Protein AF-A0A914ZRV1-F1 (afdb_monomer_lite)

Structure (mmCIF, N/CA/C/O backbone):
data_AF-A0A914ZRV1-F1
#
_entry.id   AF-A0A914ZRV1-F1
#
loop_
_atom_site.group_PDB
_atom_site.id
_atom_site.type_symbol
_atom_site.label_atom_id
_atom_site.label_alt_id
_atom_site.label_comp_id
_atom_site.label_asym_id
_atom_site.label_entity_id
_atom_site.label_seq_id
_atom_site.pdbx_PDB_ins_code
_atom_site.Cartn_x
_atom_site.Cartn_y
_atom_site.Cartn_z
_atom_site.occupancy
_atom_site.B_iso_or_equiv
_atom_site.auth_seq_id
_atom_site.auth_comp_id
_atom_site.auth_asym_id
_atom_site.auth_atom_id
_atom_site.pdbx_PDB_model_num
ATOM 1 N N . MET A 1 1 ? -55.265 -19.223 47.465 1.00 67.25 1 MET A N 1
ATOM 2 C CA . MET A 1 1 ? -55.105 -17.826 47.933 1.00 67.25 1 MET A CA 1
ATOM 3 C C . MET A 1 1 ? -53.776 -17.621 48.665 1.00 67.25 1 MET A C 1
ATOM 5 O O . MET A 1 1 ? -52.897 -17.019 48.072 1.00 67.25 1 MET A O 1
ATOM 9 N N . LEU A 1 2 ? -53.560 -18.184 49.864 1.00 82.62 2 LEU A N 1
ATOM 10 C CA . LEU A 1 2 ? -52.322 -17.996 50.658 1.00 82.62 2 LEU A CA 1
ATOM 11 C C . LEU A 1 2 ? -51.016 -18.402 49.947 1.00 82.62 2 LEU A C 1
ATOM 13 O O . LEU A 1 2 ? -50.045 -17.656 49.982 1.00 82.62 2 LEU A O 1
ATOM 17 N N . ILE A 1 3 ? -51.008 -19.538 49.245 1.00 87.00 3 ILE A N 1
ATOM 18 C CA . ILE A 1 3 ? -49.834 -20.016 48.486 1.00 87.00 3 ILE A CA 1
ATOM 19 C C . ILE A 1 3 ? -49.451 -19.032 47.369 1.00 87.00 3 ILE A C 1
ATOM 21 O O . ILE A 1 3 ? -48.278 -18.761 47.140 1.00 87.00 3 ILE A O 1
ATOM 25 N N . LEU A 1 4 ? -50.452 -18.454 46.705 1.00 86.69 4 LEU A N 1
ATOM 26 C CA . LEU A 1 4 ? -50.267 -17.503 45.609 1.00 86.69 4 LEU A CA 1
ATOM 27 C C . LEU A 1 4 ? -49.680 -16.178 46.118 1.00 86.69 4 LEU A C 1
ATOM 29 O O . LEU A 1 4 ? -48.787 -15.613 45.495 1.00 86.69 4 LEU A O 1
ATOM 33 N N . VAL A 1 5 ? -50.126 -15.734 47.296 1.00 91.06 5 VAL A N 1
ATOM 34 C CA . VAL A 1 5 ? -49.577 -14.558 47.987 1.00 91.06 5 VAL A CA 1
ATOM 35 C C . VAL A 1 5 ? -48.135 -14.808 48.444 1.00 91.06 5 VAL A C 1
ATOM 37 O O . VAL A 1 5 ? -47.277 -13.955 48.238 1.00 91.06 5 VAL A O 1
ATOM 40 N N . ALA A 1 6 ? -47.833 -15.988 48.993 1.00 92.31 6 ALA A N 1
ATOM 41 C CA . ALA A 1 6 ? -46.475 -16.349 49.402 1.00 92.31 6 ALA A CA 1
ATOM 42 C C . ALA A 1 6 ? -45.496 -16.392 48.213 1.00 92.31 6 ALA A C 1
ATOM 44 O O . ALA A 1 6 ? -44.383 -15.877 48.317 1.00 92.31 6 ALA A O 1
ATOM 45 N N . LEU A 1 7 ? -45.921 -16.934 47.066 1.00 93.19 7 LEU A N 1
ATOM 46 C CA . LEU A 1 7 ? -45.122 -16.948 45.835 1.00 93.19 7 LEU A CA 1
ATOM 47 C C . LEU A 1 7 ? -44.858 -15.535 45.295 1.00 93.19 7 LEU A C 1
ATOM 49 O O . LEU A 1 7 ? -43.738 -15.248 44.874 1.00 93.19 7 LEU A O 1
ATOM 53 N N . LEU A 1 8 ? -45.852 -14.641 45.349 1.00 93.44 8 LEU A N 1
ATOM 54 C CA . LEU A 1 8 ? -45.690 -13.235 44.960 1.00 93.44 8 LEU A CA 1
ATOM 55 C C . LEU A 1 8 ? -44.680 -12.509 45.857 1.00 93.44 8 LEU A C 1
ATOM 57 O O . LEU A 1 8 ? -43.775 -11.848 45.350 1.00 93.44 8 LEU A O 1
ATOM 61 N N . ILE A 1 9 ? -44.788 -12.673 47.180 1.00 93.75 9 ILE A N 1
ATOM 62 C CA . ILE A 1 9 ? -43.843 -12.082 48.141 1.00 93.75 9 ILE A CA 1
ATOM 63 C C . ILE A 1 9 ? -42.428 -12.623 47.902 1.00 93.75 9 ILE A C 1
ATOM 65 O O . ILE A 1 9 ? -41.471 -11.851 47.857 1.00 93.75 9 ILE A O 1
ATOM 69 N N . TYR A 1 10 ? -42.290 -13.933 47.684 1.00 94.12 10 TYR A N 1
ATOM 70 C CA . TYR A 1 10 ? -41.002 -14.561 47.400 1.00 94.12 10 TYR A CA 1
ATOM 71 C C . TYR A 1 10 ? -40.355 -14.007 46.121 1.00 94.12 10 TYR A C 1
ATOM 73 O O . TYR A 1 10 ? -39.170 -13.672 46.130 1.00 94.12 10 TYR A O 1
ATOM 81 N N . PHE A 1 11 ? -41.134 -13.817 45.049 1.00 93.94 11 PHE A N 1
ATOM 82 C CA . PHE A 1 11 ? -40.661 -13.193 43.809 1.00 93.94 11 PHE A CA 1
ATOM 83 C C . PHE A 1 11 ? -40.180 -11.751 44.016 1.00 93.94 11 PHE A C 1
ATOM 85 O O . PHE A 1 11 ? -39.135 -11.368 43.483 1.00 93.94 11 PHE A O 1
ATOM 92 N N . ILE A 1 12 ? -40.905 -10.953 44.806 1.00 92.75 12 ILE A N 1
ATOM 93 C CA . ILE A 1 12 ? -40.521 -9.570 45.125 1.00 92.75 12 ILE A CA 1
ATOM 94 C C . ILE A 1 12 ? -39.187 -9.553 45.882 1.00 92.75 12 ILE A C 1
ATOM 96 O O . ILE A 1 12 ? -38.262 -8.843 45.482 1.00 92.75 12 ILE A O 1
ATOM 100 N N . VAL A 1 13 ? -39.049 -10.378 46.924 1.00 93.56 13 VAL A N 1
ATOM 101 C CA . VAL A 1 13 ? -37.817 -10.470 47.725 1.00 93.56 13 VAL A CA 1
ATOM 102 C C . VAL A 1 13 ? -36.632 -10.927 46.871 1.00 93.56 13 VAL A C 1
ATOM 104 O O . VAL A 1 13 ? -35.561 -10.322 46.937 1.00 93.56 13 VAL A O 1
ATOM 107 N N . LEU A 1 14 ? -36.823 -11.941 46.022 1.00 91.06 14 LEU A N 1
ATOM 108 C CA . LEU A 1 14 ? -35.810 -12.396 45.065 1.00 91.06 14 LEU A CA 1
ATOM 109 C C . LEU A 1 14 ? -35.368 -11.280 44.120 1.00 91.06 14 LEU A C 1
ATOM 111 O O . LEU A 1 14 ? -34.176 -11.133 43.857 1.00 91.06 14 LEU A O 1
ATOM 115 N N . THR A 1 15 ? -36.310 -10.478 43.626 1.00 87.06 15 THR A N 1
ATOM 116 C CA . THR A 1 15 ? -36.017 -9.367 42.711 1.00 87.06 15 THR A CA 1
ATOM 117 C C . THR A 1 15 ? -35.191 -8.281 43.401 1.00 87.06 15 THR A C 1
ATOM 119 O O . THR A 1 15 ? -34.213 -7.802 42.828 1.00 87.06 15 THR A O 1
ATOM 122 N N . ILE A 1 16 ? -35.522 -7.938 44.650 1.00 86.00 16 ILE A N 1
ATOM 123 C CA . ILE A 1 16 ? -34.762 -6.972 45.457 1.00 86.00 16 ILE A CA 1
ATOM 124 C C . ILE A 1 16 ? -33.350 -7.496 45.726 1.00 86.00 16 ILE A C 1
ATOM 126 O O . ILE A 1 16 ? -32.378 -6.809 45.421 1.00 86.00 16 ILE A O 1
ATOM 130 N N . LYS A 1 17 ? -33.217 -8.734 46.218 1.00 86.19 17 LYS A N 1
ATOM 131 C CA . LYS A 1 17 ? -31.911 -9.337 46.531 1.00 86.19 17 LYS A CA 1
ATOM 132 C C . LYS A 1 17 ? -31.027 -9.485 45.297 1.00 86.19 17 LYS A C 1
ATOM 134 O O . LYS A 1 17 ? -29.828 -9.225 45.361 1.00 86.19 17 LYS A O 1
ATOM 139 N N . LYS A 1 18 ? -31.621 -9.838 44.155 1.00 81.69 18 LYS A N 1
ATOM 140 C CA . LYS A 1 18 ? -30.943 -9.843 42.857 1.00 81.69 18 LYS A CA 1
ATOM 141 C C . LYS A 1 18 ? -30.445 -8.445 42.487 1.00 81.69 18 LYS A C 1
ATOM 143 O O . LYS A 1 18 ? -29.300 -8.315 42.067 1.00 81.69 18 LYS A O 1
ATOM 148 N N . ASN A 1 19 ? -31.273 -7.414 42.633 1.00 72.12 19 ASN A N 1
ATOM 149 C CA . ASN A 1 19 ? -30.887 -6.041 42.307 1.00 72.12 19 ASN A CA 1
ATOM 150 C C . ASN A 1 19 ? -29.812 -5.492 43.254 1.00 72.12 19 ASN A C 1
ATOM 152 O O . ASN A 1 19 ? -28.922 -4.795 42.784 1.00 72.12 19 ASN A O 1
ATOM 156 N N . GLU A 1 20 ? -29.835 -5.843 44.542 1.00 75.12 20 GLU A N 1
ATOM 157 C CA . GLU A 1 20 ? -28.763 -5.518 45.496 1.00 75.12 20 GLU A CA 1
ATOM 158 C C . GLU A 1 20 ? -27.441 -6.190 45.099 1.00 75.12 20 GLU A C 1
ATOM 160 O O . GLU A 1 20 ? -26.414 -5.523 44.982 1.00 75.12 20 GLU A O 1
ATOM 165 N N . ALA A 1 21 ? -27.466 -7.496 44.814 1.00 71.25 21 ALA A N 1
ATOM 166 C CA . ALA A 1 21 ? -26.273 -8.241 44.419 1.00 71.25 21 ALA A CA 1
ATOM 167 C C . ALA A 1 21 ? -25.699 -7.744 43.080 1.00 71.25 21 ALA A C 1
ATOM 169 O O . ALA A 1 21 ? -24.493 -7.536 42.955 1.00 71.25 21 ALA A O 1
ATOM 170 N N . ILE A 1 22 ? -26.552 -7.476 42.087 1.00 67.44 22 ILE A N 1
ATOM 171 C CA . ILE A 1 22 ? -26.131 -6.912 40.796 1.00 67.44 22 ILE A CA 1
ATOM 172 C C . ILE A 1 22 ? -25.678 -5.452 40.947 1.00 67.44 22 ILE A C 1
ATOM 174 O O . ILE A 1 22 ? -24.728 -5.045 40.283 1.00 67.44 22 ILE A O 1
ATOM 178 N N . GLY A 1 23 ? -26.332 -4.674 41.811 1.00 63.47 23 GLY A N 1
ATOM 179 C CA . GLY A 1 23 ? -26.002 -3.277 42.094 1.00 63.47 23 GLY A CA 1
ATOM 180 C C . GLY A 1 23 ? -24.688 -3.101 42.855 1.00 63.47 23 GLY A C 1
ATOM 181 O O . GLY A 1 23 ? -24.014 -2.095 42.659 1.00 63.47 23 GLY A O 1
ATOM 182 N N . SER A 1 24 ? -24.290 -4.090 43.664 1.00 65.31 24 SER A N 1
ATOM 183 C CA . SER A 1 24 ? -22.990 -4.107 44.352 1.00 65.31 24 SER A CA 1
ATOM 184 C C . SER A 1 24 ? -21.804 -4.436 43.440 1.00 65.31 24 SER A C 1
ATOM 186 O O . SER A 1 24 ? -20.662 -4.124 43.774 1.00 65.31 24 SER A O 1
ATOM 188 N N . ALA A 1 25 ? -22.054 -5.058 42.284 1.00 72.62 25 ALA A N 1
ATOM 189 C CA . ALA A 1 25 ? -21.009 -5.413 41.336 1.00 72.62 25 ALA A CA 1
ATOM 190 C C . ALA A 1 25 ? -20.655 -4.199 40.467 1.00 72.62 25 ALA A C 1
ATOM 192 O O . ALA A 1 25 ? -21.253 -3.966 39.412 1.00 72.62 25 ALA A O 1
ATOM 193 N N . GLU A 1 26 ? -19.666 -3.428 40.914 1.00 83.75 26 GLU A N 1
ATOM 194 C CA . GLU A 1 26 ? -19.114 -2.323 40.136 1.00 83.75 26 GLU A CA 1
ATOM 195 C C . GLU A 1 26 ? -18.388 -2.846 38.895 1.00 83.75 26 GLU A C 1
ATOM 197 O O . GLU A 1 26 ? -17.525 -3.722 38.975 1.00 83.75 26 GLU A O 1
ATOM 202 N N . ASN A 1 27 ? -18.696 -2.277 37.732 1.00 88.75 27 ASN A N 1
ATOM 203 C CA . ASN A 1 27 ? -17.958 -2.560 36.507 1.00 88.75 27 ASN A CA 1
ATOM 204 C C . ASN A 1 27 ? -17.742 -1.276 35.703 1.00 88.75 27 ASN A C 1
ATOM 206 O O . ASN A 1 27 ? -18.621 -0.409 35.675 1.00 88.75 27 ASN A O 1
ATOM 210 N N . PRO A 1 28 ? -16.595 -1.154 35.019 1.00 93.88 28 PRO A N 1
ATOM 211 C CA . PRO A 1 28 ? -16.352 -0.040 34.120 1.00 93.88 28 PRO A CA 1
ATOM 212 C C . PRO A 1 28 ? -17.208 -0.145 32.852 1.00 93.88 28 PRO A C 1
ATOM 214 O O . PRO A 1 28 ? -17.829 -1.175 32.574 1.00 93.88 28 PRO A O 1
ATOM 217 N N . CYS A 1 29 ? -17.192 0.926 32.057 1.00 94.62 29 CYS A N 1
ATOM 218 C CA . CYS A 1 29 ? -17.618 0.867 30.664 1.00 94.62 29 CYS A CA 1
ATOM 219 C C . CYS A 1 29 ? -16.698 -0.091 29.893 1.00 94.62 29 CYS A C 1
ATOM 221 O O . CYS A 1 29 ? -15.487 0.132 29.839 1.00 94.62 29 CYS A O 1
ATOM 223 N N . ILE A 1 30 ? -17.263 -1.141 29.299 1.00 95.50 30 ILE A N 1
ATOM 224 C CA . ILE A 1 30 ? -16.518 -2.144 28.527 1.00 95.50 30 ILE A CA 1
ATOM 225 C C . ILE A 1 30 ? -17.086 -2.172 27.113 1.00 95.50 30 ILE A C 1
ATOM 227 O O . ILE A 1 30 ? -18.298 -2.131 26.920 1.00 95.50 30 ILE A O 1
ATOM 231 N N . PHE A 1 31 ? -16.212 -2.236 26.117 1.00 96.50 31 PHE A N 1
ATOM 232 C CA . PHE A 1 31 ? -16.587 -2.362 24.715 1.00 96.50 31 PHE A CA 1
ATOM 233 C C . PHE A 1 31 ? -15.461 -3.041 23.943 1.00 96.50 31 PHE A C 1
ATOM 235 O O . PHE A 1 31 ? -14.325 -3.138 24.413 1.00 96.50 31 PHE A O 1
ATOM 242 N N . ARG A 1 32 ? -15.776 -3.514 22.740 1.00 97.31 32 ARG A N 1
ATOM 243 C CA . ARG A 1 32 ? -14.803 -4.089 21.814 1.00 97.31 32 ARG A CA 1
ATOM 244 C C . ARG A 1 32 ? -14.953 -3.445 20.447 1.00 97.31 32 ARG A C 1
ATOM 246 O O . ARG A 1 32 ? -16.061 -3.125 20.017 1.00 97.31 32 ARG A O 1
ATOM 253 N N . TYR A 1 33 ? -13.837 -3.301 19.748 1.00 97.94 33 TYR A N 1
ATOM 254 C CA . TYR A 1 33 ? -13.873 -3.031 18.319 1.00 97.94 33 TYR A CA 1
ATOM 255 C C . TYR A 1 33 ? -14.225 -4.296 17.545 1.00 97.94 33 TYR A C 1
ATOM 257 O O . TYR A 1 33 ? -13.933 -5.414 17.980 1.00 97.94 33 TYR A O 1
ATOM 265 N N . GLY A 1 34 ? -14.868 -4.095 16.401 1.00 96.88 34 GLY A N 1
ATOM 266 C CA . GLY A 1 34 ? -15.105 -5.142 15.426 1.00 96.88 34 GLY A CA 1
ATOM 267 C C . GLY A 1 34 ? -13.842 -5.483 14.649 1.00 96.88 34 GLY A C 1
ATOM 268 O O . GLY A 1 34 ? -12.741 -5.006 14.942 1.00 96.88 34 GLY A O 1
ATOM 269 N N . ASN A 1 35 ? -14.031 -6.304 13.624 1.00 97.50 35 ASN A N 1
ATOM 270 C CA . ASN A 1 35 ? -12.976 -6.590 12.665 1.00 97.50 35 ASN A CA 1
ATOM 271 C C . ASN A 1 35 ? -12.608 -5.322 11.886 1.00 97.50 35 ASN A C 1
ATOM 273 O O . ASN A 1 35 ? -13.416 -4.399 11.743 1.00 97.50 35 ASN A O 1
ATOM 277 N N . TRP A 1 36 ? -11.378 -5.293 11.381 1.00 97.69 36 TRP A N 1
ATOM 278 C CA . TRP A 1 36 ? -10.975 -4.304 10.392 1.00 97.69 36 TRP A CA 1
ATOM 279 C C . TRP A 1 36 ? -11.832 -4.449 9.135 1.00 97.69 36 TRP A C 1
ATOM 281 O O . TRP A 1 36 ? -12.073 -5.562 8.668 1.00 97.69 36 TRP A O 1
ATOM 291 N N . GLY A 1 37 ? -12.319 -3.321 8.629 1.00 96.88 37 GLY A N 1
ATOM 292 C CA . GLY A 1 37 ? -12.967 -3.232 7.331 1.00 96.88 37 GLY A CA 1
ATOM 293 C C . GLY A 1 37 ? -11.957 -3.306 6.191 1.00 96.88 37 GLY A C 1
ATOM 294 O O . GLY A 1 37 ? -10.754 -3.470 6.401 1.00 96.88 37 GLY A O 1
ATOM 295 N N . GLU A 1 38 ? -12.462 -3.156 4.973 1.00 96.81 38 GLU A N 1
ATOM 296 C CA . GLU A 1 38 ? -11.622 -3.167 3.782 1.00 96.81 38 GLU A CA 1
ATOM 297 C C . GLU A 1 38 ? -10.625 -2.005 3.778 1.00 96.81 38 GLU A C 1
ATOM 299 O O . GLU A 1 38 ? -10.877 -0.912 4.298 1.00 96.81 38 GLU A O 1
ATOM 304 N N . CYS A 1 39 ? -9.465 -2.266 3.183 1.00 96.88 39 CYS A N 1
ATOM 305 C CA . CYS A 1 39 ? -8.451 -1.250 2.981 1.00 96.88 39 CYS A CA 1
ATOM 306 C C . CYS A 1 39 ? -8.916 -0.256 1.910 1.00 96.88 39 CYS A C 1
ATOM 308 O O . CYS A 1 39 ? -9.415 -0.663 0.864 1.00 96.88 39 CYS A O 1
ATOM 310 N N . SER A 1 40 ? -8.694 1.042 2.125 1.00 95.06 40 SER A N 1
ATOM 311 C CA . SER A 1 40 ? -9.104 2.101 1.189 1.00 95.06 40 SER A CA 1
ATOM 312 C C . SER A 1 40 ? -8.398 2.052 -0.172 1.00 95.06 40 SER A C 1
ATOM 314 O O . SER A 1 40 ? -8.736 2.817 -1.073 1.00 95.06 40 SER A O 1
ATOM 316 N N . GLY A 1 41 ? -7.385 1.201 -0.323 1.00 93.06 41 GLY A N 1
ATOM 317 C CA . GLY A 1 41 ? -6.631 1.022 -1.553 1.00 93.06 41 GLY A CA 1
ATOM 318 C C . GLY A 1 41 ? -5.893 -0.309 -1.563 1.00 93.06 41 GLY A C 1
ATOM 319 O O . GLY A 1 41 ? -5.502 -0.831 -0.521 1.00 93.06 41 GLY A O 1
ATOM 320 N N . ALA A 1 42 ? -5.680 -0.863 -2.753 1.00 92.81 42 ALA A N 1
ATOM 321 C CA . ALA A 1 42 ? -4.945 -2.116 -2.917 1.00 92.81 42 ALA A CA 1
ATOM 322 C C . ALA A 1 42 ? -3.438 -1.969 -2.640 1.00 92.81 42 ALA A C 1
ATOM 324 O O . ALA A 1 42 ? -2.788 -2.956 -2.331 1.00 92.81 42 ALA A O 1
ATOM 325 N N . CYS A 1 43 ? -2.889 -0.757 -2.760 1.00 92.00 43 CYS A N 1
ATOM 326 C CA . CYS A 1 43 ? -1.471 -0.430 -2.599 1.00 92.00 43 CYS A CA 1
ATOM 327 C C . CYS A 1 43 ? -1.294 1.082 -2.384 1.00 92.00 43 CYS A C 1
ATOM 329 O O . CYS A 1 43 ? -2.212 1.867 -2.644 1.00 92.00 43 CYS A O 1
ATOM 331 N N . TRP A 1 44 ? -0.107 1.510 -1.956 1.00 92.06 44 TRP A N 1
ATOM 332 C CA . TRP A 1 44 ? 0.222 2.921 -1.764 1.00 92.06 44 TRP A CA 1
ATOM 333 C C . TRP A 1 44 ? 0.705 3.585 -3.061 1.00 92.06 44 TRP A C 1
ATOM 335 O O . TRP A 1 44 ? 1.819 3.349 -3.537 1.00 92.06 44 TRP A O 1
ATOM 345 N N . ASN A 1 45 ? -0.136 4.444 -3.643 1.00 89.81 45 ASN A N 1
ATOM 346 C CA . ASN A 1 45 ? 0.210 5.232 -4.826 1.00 89.81 45 ASN A CA 1
ATOM 347 C C . ASN A 1 45 ? 0.745 6.615 -4.425 1.00 89.81 45 ASN A C 1
ATOM 349 O O . ASN A 1 45 ? -0.027 7.565 -4.304 1.00 89.81 45 ASN A O 1
ATOM 353 N N . ILE A 1 46 ? 2.066 6.731 -4.272 1.00 84.56 46 ILE A N 1
ATOM 354 C CA . ILE A 1 46 ? 2.739 7.978 -3.864 1.00 84.56 46 ILE A CA 1
ATOM 355 C C . ILE A 1 46 ? 2.521 9.151 -4.830 1.00 84.56 46 ILE A C 1
ATOM 357 O O . ILE A 1 46 ? 2.591 10.303 -4.420 1.00 84.56 46 ILE A O 1
ATOM 361 N N . SER A 1 47 ? 2.229 8.880 -6.107 1.00 82.12 47 SER A N 1
ATOM 362 C CA . SER A 1 47 ? 1.950 9.923 -7.101 1.00 82.12 47 SER A CA 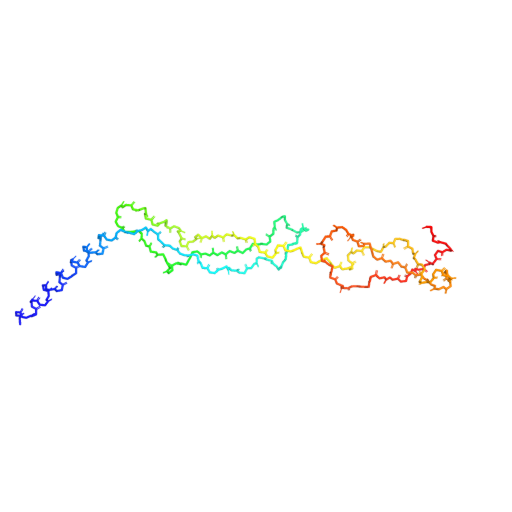1
ATOM 363 C C . SER A 1 47 ? 0.560 10.540 -6.924 1.00 82.12 47 SER A C 1
ATOM 365 O O . SER A 1 47 ? 0.308 11.626 -7.435 1.00 82.12 47 SER A O 1
ATOM 367 N N . LYS A 1 48 ? -0.354 9.844 -6.233 1.00 83.50 48 LYS A N 1
ATOM 368 C CA . LYS A 1 48 ? -1.738 10.287 -6.000 1.00 83.50 48 LYS A CA 1
ATOM 369 C C . LYS A 1 48 ? -2.039 10.597 -4.534 1.00 83.50 48 LYS A C 1
ATOM 371 O O . LYS A 1 48 ? -2.978 11.337 -4.264 1.00 83.50 48 LYS A O 1
ATOM 376 N N . GLN A 1 49 ? -1.316 9.987 -3.597 1.00 83.44 49 GLN A N 1
ATOM 377 C CA . GLN A 1 49 ? -1.621 10.010 -2.166 1.00 83.44 49 GLN A CA 1
ATOM 378 C C . GLN A 1 49 ? -0.337 10.181 -1.350 1.00 83.44 49 GLN A C 1
ATOM 380 O O . GLN A 1 49 ? 0.612 9.411 -1.501 1.00 83.44 49 GLN A O 1
ATOM 385 N N . SER A 1 50 ? -0.328 11.164 -0.448 1.00 84.62 50 SER A N 1
ATOM 386 C CA . SER A 1 50 ? 0.784 11.404 0.480 1.00 84.62 50 SER A CA 1
ATOM 387 C C . SER A 1 50 ? 0.853 10.371 1.608 1.00 84.62 50 SER A C 1
ATOM 389 O O . SER A 1 50 ? 1.939 10.079 2.100 1.00 84.62 50 SER A O 1
ATOM 391 N N . GLU A 1 51 ? -0.286 9.798 2.001 1.00 90.69 51 GLU A N 1
ATOM 392 C CA . GLU A 1 51 ? -0.389 8.808 3.074 1.00 90.69 51 GLU A CA 1
ATOM 393 C C . GLU A 1 51 ? -0.716 7.408 2.527 1.00 90.69 51 GLU A C 1
ATOM 395 O O . GLU A 1 51 ? -1.373 7.297 1.486 1.00 90.69 51 GLU A O 1
ATOM 400 N N . PRO A 1 52 ? -0.293 6.331 3.218 1.00 92.25 52 PRO A N 1
ATOM 401 C CA . PRO A 1 52 ? -0.696 4.974 2.873 1.00 92.25 52 PRO A CA 1
ATOM 402 C C . PRO A 1 52 ? -2.218 4.781 2.960 1.00 92.25 52 PRO A C 1
ATOM 404 O O . PRO A 1 52 ? -2.880 5.462 3.753 1.00 92.25 52 PRO A O 1
ATOM 407 N N . PRO A 1 53 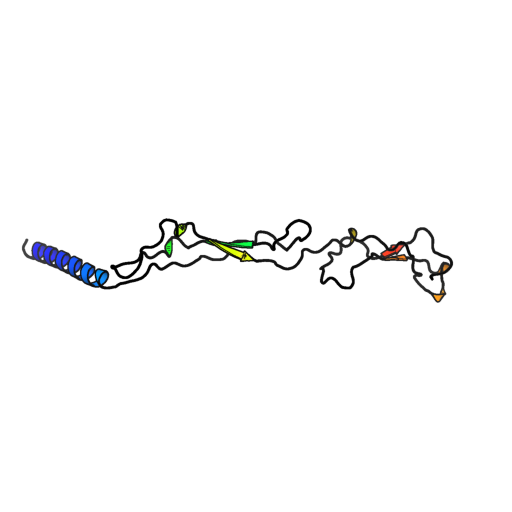? -2.772 3.805 2.219 1.00 95.62 53 PRO A N 1
ATOM 408 C CA . PRO A 1 53 ? -4.153 3.384 2.390 1.00 95.62 53 PRO A CA 1
ATOM 409 C C . PRO A 1 53 ? -4.471 3.048 3.851 1.00 95.62 53 PRO A C 1
ATOM 411 O O . PRO A 1 53 ? -3.618 2.562 4.599 1.00 95.62 53 PRO A O 1
ATOM 414 N N . LYS A 1 54 ? -5.716 3.298 4.259 1.00 96.25 54 LYS A N 1
ATOM 415 C CA . LYS A 1 54 ? -6.182 3.077 5.631 1.00 96.25 54 LYS A CA 1
ATOM 416 C C . LYS A 1 54 ? -7.362 2.124 5.651 1.00 96.25 54 LYS A C 1
ATOM 418 O O . LYS A 1 54 ? -8.187 2.108 4.742 1.00 96.25 54 LYS A O 1
ATOM 423 N N . MET A 1 55 ? -7.454 1.354 6.721 1.00 97.44 55 MET A N 1
ATOM 424 C CA . MET A 1 55 ? -8.616 0.539 7.051 1.00 97.44 55 MET A CA 1
ATOM 425 C C . MET A 1 55 ? -9.212 1.031 8.361 1.00 97.44 55 MET A C 1
ATOM 427 O O . MET A 1 55 ? -8.512 1.588 9.211 1.00 97.44 55 MET A O 1
ATOM 431 N N . ARG A 1 56 ? -10.520 0.832 8.520 1.00 97.75 56 ARG A N 1
ATOM 432 C CA . ARG A 1 56 ? -11.270 1.296 9.689 1.00 97.75 56 ARG A CA 1
ATOM 433 C C . ARG A 1 56 ? -11.899 0.132 10.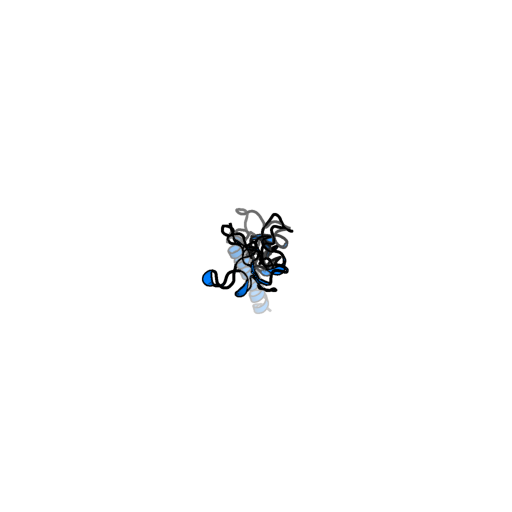423 1.00 97.75 56 ARG A C 1
ATOM 435 O O . ARG A 1 56 ? -12.401 -0.789 9.788 1.00 97.75 56 ARG A O 1
ATOM 442 N N . ARG A 1 57 ? -11.941 0.196 11.750 1.00 97.94 57 ARG A N 1
ATOM 443 C CA . ARG A 1 57 ? -12.796 -0.677 12.569 1.00 97.94 57 ARG A CA 1
ATOM 444 C C . ARG A 1 57 ? -13.672 0.164 13.476 1.00 97.94 57 ARG A C 1
ATOM 446 O O . ARG A 1 57 ? -13.226 1.178 14.002 1.00 97.94 57 ARG A O 1
ATOM 453 N N . MET A 1 58 ? -14.914 -0.259 13.663 1.00 97.75 58 MET A N 1
ATOM 454 C CA . MET A 1 58 ? -15.890 0.440 14.501 1.00 97.75 58 MET A CA 1
ATOM 455 C C . MET A 1 58 ? -16.118 -0.300 15.812 1.00 97.75 58 MET A C 1
ATOM 457 O O . MET A 1 58 ? -15.915 -1.514 15.895 1.00 97.75 58 MET A O 1
ATOM 461 N N . VAL A 1 59 ? -16.559 0.422 16.839 1.00 97.94 59 VAL A N 1
ATOM 462 C CA . VAL A 1 59 ? -17.027 -0.205 18.078 1.00 97.94 59 VAL A CA 1
ATOM 463 C C . VAL A 1 59 ? -18.232 -1.101 17.779 1.00 97.94 59 VAL A C 1
ATOM 465 O O . VAL A 1 59 ? -19.207 -0.676 17.158 1.00 97.94 59 VAL A O 1
ATOM 468 N N . LEU A 1 60 ? -18.197 -2.349 18.253 1.00 97.00 60 LEU A N 1
ATOM 469 C CA . LEU A 1 60 ? -19.341 -3.254 18.161 1.00 97.00 60 LEU A CA 1
ATOM 470 C C . LEU A 1 60 ? -20.415 -2.801 19.144 1.00 97.00 60 LEU A C 1
ATOM 472 O O . LEU A 1 60 ? -20.265 -2.979 20.354 1.00 97.00 60 LEU A O 1
ATOM 476 N N . ARG A 1 61 ? -21.522 -2.261 18.625 1.00 95.25 61 ARG A N 1
ATOM 477 C CA . ARG A 1 61 ? -22.638 -1.750 19.442 1.00 95.25 61 ARG A CA 1
ATOM 478 C C . ARG A 1 61 ? -23.170 -2.786 20.433 1.00 95.25 61 ARG A C 1
ATOM 480 O O . ARG A 1 61 ? -23.430 -2.450 21.581 1.00 95.25 61 ARG A O 1
ATOM 487 N N . SER A 1 62 ? -23.260 -4.047 20.010 1.00 95.62 62 SER A N 1
ATOM 488 C CA . SER A 1 62 ? -23.7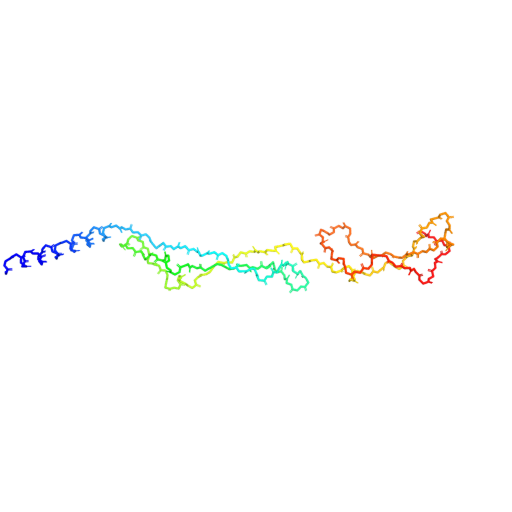13 -5.170 20.842 1.00 95.62 62 SER A CA 1
ATOM 489 C C . SER A 1 62 ? -22.746 -5.553 21.967 1.00 95.62 62 SER A C 1
ATOM 491 O O . SER A 1 62 ? -23.139 -6.266 22.882 1.00 95.62 62 SER A O 1
ATOM 493 N N . SER A 1 63 ? -21.493 -5.090 21.919 1.00 96.25 63 SER A N 1
ATOM 494 C CA . SER A 1 63 ? -20.481 -5.366 22.947 1.00 96.25 63 SER A CA 1
ATOM 495 C C . SER A 1 63 ? -20.425 -4.313 24.055 1.00 96.25 63 SER A C 1
ATOM 497 O O . SER A 1 63 ? -19.676 -4.492 25.013 1.00 96.25 63 SER A O 1
ATOM 499 N N . ILE A 1 64 ? -21.162 -3.205 23.913 1.00 96.38 64 ILE A N 1
ATOM 500 C CA . ILE A 1 64 ? -21.108 -2.091 24.858 1.00 96.38 64 ILE A CA 1
ATOM 501 C C . ILE A 1 64 ? -21.836 -2.486 26.141 1.00 96.38 64 ILE A C 1
ATOM 503 O O . ILE A 1 64 ? -23.053 -2.668 26.157 1.00 96.38 64 ILE A O 1
ATOM 507 N N . ILE A 1 65 ? -21.084 -2.545 27.234 1.00 94.06 65 ILE A N 1
ATOM 508 C CA . ILE A 1 65 ? -21.592 -2.733 28.587 1.00 94.06 65 ILE A CA 1
ATOM 509 C C . ILE A 1 65 ? -21.414 -1.409 29.323 1.00 94.06 65 ILE A C 1
ATOM 511 O O . ILE A 1 65 ? -20.292 -0.928 29.493 1.00 94.06 65 ILE A O 1
ATOM 515 N N . GLN A 1 66 ? -22.529 -0.819 29.754 1.00 92.50 66 GLN A N 1
ATOM 516 C CA . GLN A 1 66 ? -22.514 0.412 30.540 1.00 92.50 66 GLN A CA 1
ATOM 517 C C . GLN A 1 66 ? -21.830 0.196 31.893 1.00 92.50 66 GLN A C 1
ATOM 519 O O . GLN A 1 66 ? -21.904 -0.887 32.483 1.00 92.50 66 GLN A O 1
ATOM 524 N N . ALA A 1 67 ? -21.191 1.254 32.389 1.00 92.12 67 ALA A N 1
ATOM 525 C CA . ALA A 1 67 ? -20.670 1.258 33.747 1.00 92.12 67 ALA A CA 1
ATOM 526 C C . ALA A 1 67 ? -21.821 1.120 34.758 1.00 92.12 67 ALA A C 1
ATOM 528 O O . ALA A 1 67 ? -22.893 1.698 34.560 1.00 92.12 67 ALA A O 1
ATOM 529 N N . ARG A 1 68 ? -21.591 0.370 35.841 1.00 88.25 68 ARG A N 1
ATOM 530 C CA . ARG A 1 68 ? -22.519 0.261 36.980 1.00 88.25 68 ARG A CA 1
ATOM 531 C C . ARG A 1 68 ? -21.813 0.642 38.277 1.00 88.25 68 ARG A C 1
ATOM 533 O O . ARG A 1 68 ? -20.611 0.414 38.422 1.00 88.25 68 ARG A O 1
ATOM 540 N N . GLY A 1 69 ? -22.581 1.192 39.213 1.00 82.19 69 GLY A N 1
ATOM 541 C CA . GLY A 1 69 ? -22.066 1.789 40.446 1.00 82.19 69 GLY A CA 1
ATOM 542 C C . GLY A 1 69 ? -21.585 3.229 40.243 1.00 82.19 69 GLY A C 1
ATOM 543 O O . GLY A 1 69 ? -21.774 3.819 39.180 1.00 82.19 69 GLY A O 1
ATOM 544 N N . SER A 1 70 ? -20.974 3.806 41.277 1.00 84.31 70 SER A N 1
ATOM 545 C CA . SER A 1 70 ? -20.513 5.204 41.288 1.00 84.31 70 SER A CA 1
ATOM 546 C C . SER A 1 70 ? -19.009 5.367 41.053 1.00 84.31 70 SER A C 1
ATOM 548 O O . SER A 1 70 ? -18.545 6.483 40.833 1.00 84.31 70 SER A O 1
ATOM 550 N N . LYS A 1 71 ? -18.231 4.278 41.099 1.00 89.00 71 LYS A N 1
ATOM 551 C CA . LYS A 1 71 ? -16.767 4.320 40.965 1.00 89.00 71 LYS A CA 1
ATOM 552 C C . LYS A 1 71 ? -16.270 4.638 39.553 1.00 89.00 71 LYS A C 1
ATOM 554 O O . LYS A 1 71 ? -15.220 5.259 39.402 1.00 89.00 71 LYS A O 1
ATOM 559 N N . TYR A 1 72 ? -16.986 4.206 38.514 1.00 89.94 72 TYR A N 1
ATOM 560 C CA . TYR A 1 72 ? -16.547 4.329 37.121 1.00 89.94 72 TYR A CA 1
ATOM 561 C C . TYR A 1 72 ? -17.398 5.329 36.337 1.00 89.94 72 TYR A C 1
ATOM 563 O O . TYR A 1 72 ? -18.602 5.452 36.551 1.00 89.94 72 TYR A O 1
ATOM 571 N N . LYS A 1 73 ? -16.775 6.027 35.380 1.00 92.12 73 LYS A N 1
ATOM 572 C CA . LYS A 1 73 ? -17.493 6.937 34.478 1.00 92.12 73 LYS A CA 1
ATOM 573 C C . LYS A 1 73 ? -18.411 6.154 33.522 1.00 92.12 73 LYS A C 1
ATOM 575 O O . LYS A 1 73 ? -18.016 5.076 33.066 1.00 92.12 73 LYS A O 1
ATOM 580 N N . PRO A 1 74 ? -19.591 6.700 33.169 1.00 93.31 74 PRO A N 1
ATOM 581 C CA . PRO A 1 74 ? -20.476 6.098 32.174 1.00 93.31 74 PRO A CA 1
ATOM 582 C C . PRO A 1 74 ? -19.805 6.035 30.797 1.00 93.31 74 PRO A C 1
ATOM 584 O O . PRO A 1 74 ? -18.883 6.804 30.507 1.00 93.31 74 PRO A O 1
ATOM 587 N N . CYS A 1 75 ? -20.287 5.140 29.928 1.00 95.00 75 CYS A N 1
ATOM 588 C CA . CYS A 1 75 ? -19.806 5.111 28.552 1.00 95.00 75 CYS A CA 1
ATOM 589 C C . CYS A 1 75 ? -20.135 6.436 27.840 1.00 95.00 75 CYS A C 1
ATOM 591 O O . CYS A 1 75 ? -21.226 6.982 28.035 1.00 95.00 75 CYS A O 1
ATOM 593 N N . PRO A 1 76 ? -19.245 6.942 26.970 1.00 96.00 76 PRO A N 1
ATOM 594 C CA . PRO A 1 76 ? -19.555 8.091 26.128 1.00 96.00 76 PRO A CA 1
ATOM 595 C C . PRO A 1 76 ? -20.804 7.849 25.268 1.00 96.00 76 PRO A C 1
ATOM 597 O O . PRO A 1 76 ? -21.000 6.752 24.743 1.00 96.00 76 PRO A O 1
ATOM 600 N N . LYS A 1 77 ? -21.639 8.880 25.082 1.00 94.62 77 LYS A N 1
ATOM 601 C CA . LYS A 1 77 ? -22.883 8.781 24.290 1.00 94.62 77 LYS A CA 1
ATOM 602 C C . LYS A 1 77 ? -22.618 8.445 22.818 1.00 94.62 77 LYS A C 1
ATOM 604 O O . LYS A 1 77 ? -23.428 7.790 22.174 1.00 94.62 77 LYS A O 1
ATOM 609 N N . ASP A 1 78 ? -21.474 8.878 22.306 1.00 95.81 78 ASP A N 1
ATOM 610 C CA . ASP A 1 78 ? -21.013 8.677 20.935 1.00 95.81 78 ASP A CA 1
ATOM 611 C C . ASP A 1 78 ? -20.189 7.391 20.754 1.00 95.81 78 ASP A C 1
ATOM 613 O O . ASP A 1 78 ? -19.746 7.117 19.642 1.00 95.81 78 ASP A O 1
ATOM 617 N N . LEU A 1 79 ? -19.986 6.588 21.811 1.00 96.44 79 LEU A N 1
ATOM 618 C CA . LEU A 1 79 ? -19.091 5.422 21.791 1.00 96.44 79 LEU A CA 1
ATOM 619 C C . LEU A 1 79 ? -19.401 4.459 20.635 1.00 96.44 79 LEU A C 1
ATOM 621 O O . LEU A 1 79 ? -18.494 3.972 19.971 1.00 96.44 79 LEU A O 1
ATOM 625 N N . ALA A 1 80 ? -20.686 4.243 20.357 1.00 94.19 80 ALA A N 1
ATOM 626 C CA . ALA A 1 80 ? -21.186 3.388 19.281 1.00 94.19 80 ALA A CA 1
ATOM 627 C C . ALA A 1 80 ? -20.827 3.856 17.856 1.00 94.19 80 ALA A C 1
ATOM 629 O O . ALA A 1 80 ? -21.025 3.097 16.908 1.00 94.19 80 ALA A O 1
ATOM 630 N N . ASN A 1 81 ? -20.358 5.095 17.705 1.00 95.56 81 ASN A N 1
ATOM 631 C CA . ASN A 1 81 ? -19.976 5.704 16.431 1.00 95.56 81 ASN A CA 1
ATOM 632 C C . ASN A 1 81 ? -18.462 5.925 16.329 1.00 95.56 81 ASN A C 1
ATOM 634 O O . ASN A 1 81 ? -17.981 6.430 15.315 1.00 95.56 81 ASN A O 1
ATOM 638 N N . ARG A 1 82 ? -17.703 5.568 17.371 1.00 97.06 82 ARG A N 1
ATOM 639 C CA . ARG A 1 82 ? -16.248 5.688 17.352 1.00 97.06 82 ARG A CA 1
ATOM 640 C C . ARG A 1 82 ? -15.637 4.626 16.454 1.00 97.06 82 ARG A C 1
ATOM 642 O O . ARG A 1 82 ? -16.117 3.491 16.367 1.00 97.06 82 ARG A O 1
ATOM 649 N N . PHE A 1 83 ? -14.548 5.015 15.815 1.00 96.88 83 PHE A N 1
ATOM 650 C CA . PHE A 1 83 ? -13.756 4.156 14.960 1.00 96.88 83 PHE A CA 1
ATOM 651 C C . PHE A 1 83 ? -12.275 4.363 15.243 1.00 96.88 83 PHE A C 1
ATOM 653 O O . PHE A 1 83 ? -11.861 5.400 15.757 1.00 96.88 83 PHE A O 1
ATOM 660 N N . GLU A 1 84 ? -11.495 3.361 14.873 1.00 97.25 84 GLU A N 1
ATOM 661 C CA . GLU A 1 84 ? -10.047 3.456 14.768 1.00 97.25 84 GLU A CA 1
ATOM 662 C C . GLU A 1 84 ? -9.641 3.317 13.309 1.00 97.25 84 GLU A C 1
ATOM 664 O O . GLU A 1 84 ? -10.297 2.609 12.538 1.00 97.25 84 GLU A O 1
ATOM 669 N N . GLU A 1 85 ? -8.543 3.977 12.953 1.00 97.06 85 GLU A N 1
ATOM 670 C CA . GLU A 1 85 ? -7.880 3.817 11.666 1.00 97.06 85 GLU A CA 1
ATOM 671 C C . GLU A 1 85 ? -6.509 3.183 11.868 1.00 97.06 85 GLU A C 1
ATOM 673 O O . GLU A 1 85 ? -5.809 3.484 12.835 1.00 97.06 85 GLU A O 1
ATOM 678 N N . ALA A 1 86 ? -6.112 2.339 10.925 1.00 96.00 86 ALA A N 1
ATOM 679 C CA . ALA A 1 86 ? -4.755 1.827 10.828 1.00 96.00 86 ALA A CA 1
ATOM 680 C C . ALA A 1 86 ? -4.299 1.831 9.362 1.00 96.00 86 ALA A C 1
ATOM 682 O O . ALA A 1 86 ? -5.138 1.662 8.469 1.00 96.00 86 ALA A O 1
ATOM 683 N N . PRO A 1 87 ? -2.993 2.011 9.094 1.00 94.81 87 PRO A N 1
ATOM 684 C CA . PRO A 1 87 ? -2.455 1.836 7.753 1.00 94.81 87 PRO A CA 1
ATOM 685 C C . PRO A 1 87 ? -2.607 0.378 7.298 1.00 94.81 87 PRO A C 1
ATOM 687 O O . PRO A 1 87 ? -2.480 -0.559 8.089 1.00 94.81 87 PRO A O 1
ATOM 690 N N . CYS A 1 88 ? -2.854 0.188 6.009 1.00 95.44 88 CYS A N 1
ATOM 691 C CA . CYS A 1 88 ? -2.950 -1.106 5.341 1.00 95.44 88 CYS A CA 1
ATOM 692 C C . CYS A 1 88 ? -2.326 -1.010 3.945 1.00 95.44 88 CYS A C 1
ATOM 694 O O . CYS A 1 88 ? -2.136 0.086 3.423 1.00 95.44 88 CYS A O 1
ATOM 696 N N . ASN A 1 89 ? -1.967 -2.152 3.349 1.00 93.31 89 ASN A N 1
ATOM 697 C CA . ASN A 1 89 ? -1.389 -2.224 1.999 1.00 93.31 89 ASN A CA 1
ATOM 698 C C . ASN A 1 89 ? -0.287 -1.175 1.741 1.00 93.31 89 ASN A C 1
ATOM 700 O O . ASN A 1 89 ? -0.284 -0.473 0.732 1.00 93.31 89 ASN A O 1
ATOM 704 N N . PHE A 1 90 ? 0.654 -1.063 2.684 1.00 87.69 90 PHE A N 1
ATOM 705 C CA . PHE A 1 90 ? 1.702 -0.034 2.684 1.00 87.69 90 PHE A CA 1
ATOM 706 C C . PHE A 1 90 ? 2.760 -0.221 1.583 1.00 87.69 90 PHE A C 1
ATOM 708 O O . PHE A 1 90 ? 3.618 0.642 1.399 1.00 87.69 90 PHE A O 1
ATOM 715 N N . PHE A 1 91 ? 2.726 -1.337 0.851 1.00 86.56 91 PHE A N 1
ATOM 716 C CA . PHE A 1 91 ? 3.599 -1.549 -0.296 1.00 86.56 91 PHE A CA 1
ATOM 717 C C . PHE A 1 91 ? 3.239 -0.576 -1.425 1.00 86.56 91 PHE A C 1
ATOM 719 O O . PHE A 1 91 ? 2.067 -0.283 -1.672 1.00 86.56 91 PHE A O 1
ATOM 726 N N . ARG A 1 92 ? 4.256 -0.061 -2.122 1.00 88.12 92 ARG A N 1
ATOM 727 C CA . ARG A 1 92 ? 4.045 0.875 -3.231 1.00 88.12 92 ARG A CA 1
ATOM 728 C C . ARG A 1 92 ? 3.346 0.178 -4.391 1.00 88.12 92 ARG A C 1
ATOM 730 O O . ARG A 1 92 ? 3.647 -0.974 -4.700 1.00 88.12 92 ARG A O 1
ATOM 737 N N . CYS A 1 93 ? 2.433 0.890 -5.045 1.00 90.44 93 CYS 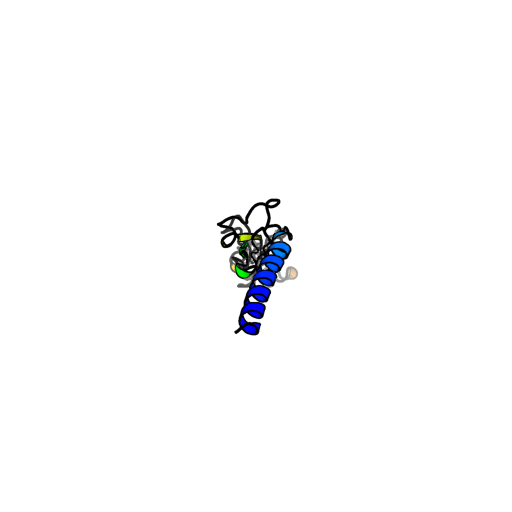A N 1
ATOM 738 C CA . CYS A 1 93 ? 1.796 0.378 -6.251 1.00 90.44 93 CYS A CA 1
ATOM 739 C C . CYS A 1 93 ? 2.835 0.108 -7.349 1.00 90.44 93 CYS A C 1
ATOM 741 O O . CYS A 1 93 ? 3.733 0.937 -7.529 1.00 90.44 93 CYS A O 1
ATOM 743 N N . PRO A 1 94 ? 2.704 -1.002 -8.101 1.00 90.50 94 PRO A N 1
ATOM 744 C CA . PRO A 1 94 ? 3.575 -1.259 -9.232 1.00 90.50 94 PRO A CA 1
ATOM 745 C C . PRO A 1 94 ? 3.485 -0.153 -10.280 1.00 90.50 94 PRO A C 1
ATOM 747 O O . PRO A 1 94 ? 2.396 0.341 -10.583 1.00 90.50 94 PRO A O 1
ATOM 750 N N . ILE A 1 95 ? 4.629 0.210 -10.849 1.00 90.50 95 ILE A N 1
ATOM 751 C CA . ILE A 1 95 ? 4.707 1.156 -11.961 1.00 90.50 95 ILE A CA 1
ATOM 752 C C . ILE A 1 95 ? 4.746 0.350 -13.268 1.00 90.50 95 ILE A C 1
ATOM 754 O O . ILE A 1 95 ? 5.516 -0.611 -13.353 1.00 90.50 95 ILE A O 1
ATOM 758 N N . PRO A 1 96 ? 3.929 0.686 -14.281 1.00 92.62 96 PRO A N 1
ATOM 759 C CA . PRO A 1 96 ? 3.963 -0.007 -15.565 1.00 92.62 96 PRO A CA 1
ATOM 760 C C . PRO A 1 96 ? 5.311 0.200 -16.261 1.00 92.62 96 PRO A C 1
ATOM 762 O O . PRO A 1 96 ? 5.818 1.324 -16.327 1.00 92.62 96 PRO A O 1
ATOM 765 N N . LEU A 1 97 ? 5.881 -0.875 -16.806 1.00 94.06 97 LEU A N 1
ATOM 766 C CA . LEU A 1 97 ? 7.140 -0.858 -17.548 1.00 94.06 97 LEU A CA 1
ATOM 767 C C . LEU A 1 97 ? 7.084 0.129 -18.725 1.00 94.06 97 LEU A C 1
ATOM 769 O O . LEU A 1 97 ? 8.062 0.820 -19.008 1.00 94.06 97 LEU A O 1
ATOM 773 N N . SER A 1 98 ? 5.926 0.249 -19.372 1.00 95.06 98 SER A N 1
ATOM 774 C CA . SER A 1 98 ? 5.676 1.195 -20.461 1.00 95.06 98 SER A CA 1
ATOM 775 C C . SER A 1 98 ? 5.943 2.664 -20.106 1.00 95.06 98 SER A C 1
ATOM 777 O O . SER A 1 98 ? 6.299 3.435 -21.000 1.00 95.06 98 SER A O 1
ATOM 779 N N . SER A 1 99 ? 5.830 3.048 -18.828 1.00 93.50 99 SER A N 1
ATOM 780 C CA . SER A 1 99 ? 6.051 4.429 -18.372 1.00 93.50 99 SER A CA 1
ATOM 781 C C . SER A 1 99 ? 7.521 4.853 -18.339 1.00 93.50 99 SER A C 1
ATOM 783 O O . SER A 1 99 ? 7.810 6.049 -18.321 1.00 93.50 99 SER A O 1
ATOM 785 N N . PHE A 1 100 ? 8.453 3.897 -18.359 1.00 93.19 100 PHE A N 1
ATOM 786 C CA . PHE A 1 100 ? 9.881 4.194 -18.382 1.00 93.19 100 PHE A CA 1
ATOM 787 C C . PHE A 1 100 ? 10.343 4.426 -19.817 1.00 93.19 100 PHE A C 1
ATOM 789 O O . PHE A 1 100 ? 10.183 3.554 -20.674 1.00 93.19 100 PHE A O 1
ATOM 796 N N . ALA A 1 101 ? 10.946 5.582 -20.083 1.00 94.94 101 ALA A N 1
ATOM 797 C CA . ALA A 1 101 ? 11.520 5.886 -21.389 1.00 94.94 101 ALA A CA 1
ATOM 798 C C . ALA A 1 101 ? 12.659 4.914 -21.742 1.00 94.94 101 ALA A C 1
ATOM 800 O O . ALA A 1 101 ? 13.329 4.374 -20.862 1.00 94.94 101 ALA A O 1
ATOM 801 N N . PHE A 1 102 ? 12.904 4.704 -23.034 1.00 95.19 102 PHE A N 1
ATOM 802 C CA . PHE A 1 102 ? 14.123 4.041 -23.495 1.00 95.19 102 PHE A CA 1
ATOM 803 C C . PHE A 1 102 ? 15.333 4.966 -23.351 1.00 95.19 102 PHE A C 1
ATOM 805 O O . PHE A 1 102 ? 15.203 6.183 -23.477 1.00 95.19 102 PHE A O 1
ATOM 812 N N . TYR A 1 103 ? 16.521 4.399 -23.128 1.00 91.94 103 TYR A N 1
ATOM 813 C CA . TYR A 1 103 ? 17.758 5.152 -23.315 1.00 91.94 103 TYR A CA 1
ATOM 814 C C . TYR A 1 103 ? 17.850 5.663 -24.756 1.00 91.94 103 TYR A C 1
ATOM 816 O O . TYR A 1 103 ? 17.467 4.977 -25.705 1.00 91.94 103 TYR A O 1
ATOM 824 N N . ASN A 1 104 ? 18.397 6.869 -24.913 1.00 89.00 104 ASN A N 1
ATOM 825 C CA . ASN A 1 104 ? 18.727 7.406 -26.233 1.00 89.00 104 ASN A CA 1
ATOM 826 C C . ASN A 1 104 ? 19.876 6.621 -26.886 1.00 89.00 104 ASN A C 1
ATOM 828 O O . ASN A 1 104 ? 19.976 6.580 -28.108 1.00 89.00 104 ASN A O 1
ATOM 832 N N . THR A 1 105 ? 20.724 5.992 -26.073 1.00 90.94 105 THR A N 1
ATOM 833 C CA . THR A 1 105 ? 21.858 5.182 -26.516 1.00 90.94 105 THR A CA 1
ATOM 834 C C . THR A 1 105 ? 21.414 3.780 -26.929 1.00 90.94 105 THR A C 1
ATOM 836 O O . THR A 1 105 ? 20.589 3.151 -26.261 1.00 90.94 105 THR A O 1
ATOM 839 N N . CYS A 1 106 ? 22.007 3.282 -28.011 1.00 92.31 106 CYS A N 1
ATOM 840 C CA . CYS A 1 106 ? 21.808 1.930 -28.519 1.00 92.31 106 CYS A CA 1
ATOM 841 C C . CYS A 1 106 ? 22.996 1.035 -28.175 1.00 92.31 106 CYS A C 1
ATOM 843 O O . CYS A 1 106 ? 24.142 1.478 -28.180 1.00 92.31 106 CYS A O 1
ATOM 845 N N . PHE A 1 107 ? 22.708 -0.239 -27.940 1.00 92.19 107 PHE A N 1
ATOM 846 C CA . PHE A 1 107 ? 23.667 -1.282 -27.613 1.00 92.19 107 PHE A CA 1
ATOM 847 C C . PHE A 1 107 ? 23.647 -2.359 -28.696 1.00 92.19 107 PHE A C 1
ATOM 849 O O . PHE A 1 107 ? 22.584 -2.683 -29.227 1.00 92.19 107 PHE A O 1
ATOM 856 N N . PHE A 1 108 ? 24.802 -2.921 -29.049 1.00 93.50 108 PHE A N 1
ATOM 857 C CA . PHE A 1 108 ? 24.868 -4.010 -30.021 1.00 93.50 108 PHE A CA 1
ATOM 858 C C . PHE A 1 108 ? 24.304 -5.287 -29.403 1.00 93.50 108 PHE A C 1
ATOM 860 O O . PHE A 1 108 ? 24.586 -5.597 -28.248 1.00 93.50 108 PHE A O 1
ATOM 867 N N . ASN A 1 109 ? 23.543 -6.054 -30.187 1.00 92.31 109 ASN A N 1
ATOM 868 C CA . ASN A 1 109 ? 23.114 -7.391 -29.761 1.00 92.31 109 ASN A CA 1
ATOM 869 C C . ASN A 1 109 ? 24.322 -8.327 -29.589 1.00 92.31 109 ASN A C 1
ATOM 871 O O . ASN A 1 109 ? 24.324 -9.192 -28.720 1.00 92.31 109 ASN A O 1
ATOM 875 N N . ASP A 1 110 ? 25.336 -8.151 -30.441 1.00 90.25 110 ASP A N 1
ATOM 876 C CA . ASP A 1 110 ? 26.602 -8.879 -30.426 1.00 90.25 110 ASP A CA 1
ATOM 877 C C . ASP A 1 110 ? 27.738 -7.882 -30.676 1.00 90.25 110 ASP A C 1
ATOM 879 O O . ASP A 1 110 ? 27.882 -7.347 -31.780 1.00 90.25 110 ASP A O 1
ATOM 883 N N . ALA A 1 111 ? 28.543 -7.628 -29.645 1.00 86.81 111 ALA A N 1
ATOM 884 C CA . ALA A 1 111 ? 29.638 -6.666 -29.708 1.00 86.81 111 ALA A CA 1
ATOM 885 C C . ALA A 1 111 ? 30.688 -7.023 -30.778 1.00 86.81 111 ALA A C 1
ATOM 887 O O . ALA A 1 111 ? 31.272 -6.119 -31.367 1.00 86.81 111 ALA A O 1
ATOM 888 N N . ASN A 1 112 ? 30.883 -8.310 -31.096 1.00 89.50 112 ASN A N 1
ATOM 889 C CA . ASN A 1 112 ? 31.864 -8.741 -32.100 1.00 89.50 112 ASN A CA 1
ATOM 890 C C . ASN A 1 112 ? 31.398 -8.468 -33.534 1.00 89.50 112 ASN A C 1
ATOM 892 O O . ASN A 1 112 ? 32.214 -8.365 -34.447 1.00 89.50 112 ASN A O 1
ATOM 896 N N . LYS A 1 113 ? 30.081 -8.375 -33.745 1.00 89.25 113 LYS A N 1
ATOM 897 C CA . LYS A 1 113 ? 29.481 -8.094 -35.057 1.00 89.25 113 LYS A CA 1
ATOM 898 C C . LYS A 1 113 ? 29.150 -6.617 -35.250 1.00 89.25 113 LYS A C 1
ATOM 900 O O . LYS A 1 113 ? 28.787 -6.226 -36.360 1.00 89.25 113 LYS A O 1
ATOM 905 N N . GLY A 1 114 ? 29.244 -5.810 -34.191 1.00 86.88 114 GLY A N 1
ATOM 906 C CA . GLY A 1 114 ? 28.901 -4.391 -34.211 1.00 86.88 114 GLY A CA 1
ATOM 907 C C . GLY A 1 114 ? 27.540 -4.144 -34.868 1.00 86.88 114 GLY A C 1
ATOM 908 O O . GLY A 1 114 ? 26.567 -4.863 -34.625 1.00 86.88 114 GLY A O 1
ATOM 909 N N . LYS A 1 115 ? 27.493 -3.173 -35.785 1.00 89.00 115 LYS A N 1
ATOM 910 C CA . LYS A 1 115 ? 26.294 -2.810 -36.557 1.00 89.00 115 LYS A CA 1
ATOM 911 C C . LYS A 1 115 ? 25.667 -3.985 -37.320 1.00 89.00 115 LYS A C 1
ATOM 913 O O . LYS A 1 115 ? 24.443 -4.065 -37.404 1.00 89.00 115 LYS A O 1
ATOM 918 N N . ALA A 1 116 ? 26.469 -4.926 -37.826 1.00 89.56 116 ALA A N 1
ATOM 919 C CA . ALA A 1 116 ? 25.971 -6.074 -38.591 1.00 89.56 116 ALA A CA 1
ATOM 920 C C . ALA A 1 116 ? 25.180 -7.076 -37.727 1.00 89.56 116 ALA A C 1
ATOM 922 O O . ALA A 1 116 ? 24.327 -7.795 -38.243 1.00 89.56 116 ALA A O 1
ATOM 923 N N . GLY A 1 117 ? 25.428 -7.109 -36.411 1.00 89.38 117 GLY A N 1
ATOM 924 C CA . GLY A 1 117 ? 24.653 -7.900 -35.447 1.00 89.38 117 GLY A CA 1
ATOM 925 C C . GLY A 1 117 ? 23.313 -7.263 -35.054 1.00 89.38 117 GLY A C 1
ATOM 926 O O . GLY A 1 117 ? 22.517 -7.873 -34.335 1.00 89.38 117 GLY A O 1
ATOM 927 N N . GLY A 1 118 ? 23.050 -6.038 -35.517 1.00 92.31 118 GLY A N 1
ATOM 928 C CA . GLY A 1 118 ? 21.930 -5.218 -35.074 1.00 92.31 118 GLY A CA 1
ATOM 929 C C . GLY A 1 118 ? 22.120 -4.671 -33.659 1.00 92.31 118 GLY A C 1
ATOM 930 O O . GLY A 1 118 ? 23.053 -5.021 -32.932 1.00 92.31 118 GLY A O 1
ATOM 931 N N . CYS A 1 119 ? 21.203 -3.800 -33.258 1.00 94.00 119 CYS A N 1
ATOM 932 C CA . CYS A 1 119 ? 21.272 -3.107 -31.984 1.00 94.00 119 CYS A CA 1
ATOM 933 C C . CYS A 1 119 ? 19.886 -2.907 -31.361 1.00 94.00 119 CYS A C 1
ATOM 935 O O . CYS A 1 119 ? 18.853 -2.963 -32.040 1.00 94.00 119 CYS A O 1
ATOM 937 N N . TYR A 1 120 ? 19.880 -2.662 -30.056 1.00 94.81 120 TYR A N 1
ATOM 938 C CA . TYR A 1 120 ? 18.690 -2.431 -29.254 1.00 94.81 120 TYR A CA 1
ATOM 939 C C . TYR A 1 120 ? 18.896 -1.262 -28.295 1.00 94.81 120 TYR A C 1
ATOM 941 O O . TYR A 1 120 ? 20.018 -0.937 -27.912 1.00 94.81 120 TYR A O 1
ATOM 949 N N . ARG A 1 121 ? 17.798 -0.658 -27.857 1.00 94.62 121 ARG A N 1
ATOM 950 C CA . ARG A 1 121 ? 17.770 0.224 -26.689 1.00 94.62 121 ARG A CA 1
ATOM 951 C C . ARG A 1 121 ? 16.928 -0.412 -25.594 1.00 94.62 121 ARG A C 1
ATOM 953 O O . ARG A 1 121 ? 16.021 -1.195 -25.874 1.00 94.62 121 ARG A O 1
ATOM 960 N N . ILE A 1 122 ? 17.255 -0.101 -24.346 1.00 94.69 122 ILE A N 1
ATOM 961 C CA . ILE A 1 122 ? 16.609 -0.646 -23.144 1.00 94.69 122 ILE A CA 1
ATOM 962 C C . ILE A 1 122 ? 15.928 0.471 -22.352 1.00 94.69 122 ILE A C 1
ATOM 964 O O . ILE A 1 122 ? 16.335 1.629 -22.449 1.00 94.69 122 ILE A O 1
ATOM 968 N N . ARG A 1 123 ? 14.865 0.156 -21.608 1.00 94.50 123 ARG A N 1
ATOM 969 C CA . ARG A 1 123 ? 14.188 1.128 -20.737 1.00 94.50 123 ARG A CA 1
ATOM 970 C C . ARG A 1 123 ? 15.059 1.557 -19.556 1.00 94.50 123 ARG A C 1
ATOM 972 O O . ARG A 1 123 ? 15.807 0.757 -18.999 1.00 94.50 123 ARG A O 1
ATOM 979 N N . GLN A 1 124 ? 14.935 2.824 -19.175 1.00 92.81 124 GLN A N 1
ATOM 980 C CA . GLN A 1 124 ? 15.633 3.455 -18.057 1.00 92.81 124 GLN A CA 1
ATOM 981 C C . GLN A 1 124 ? 14.970 3.061 -16.737 1.00 92.81 124 GLN A C 1
ATOM 983 O O . GLN A 1 124 ? 14.078 3.752 -16.243 1.00 92.81 124 GLN A O 1
ATOM 988 N N . LEU A 1 125 ? 15.374 1.916 -16.186 1.00 90.12 125 LEU A N 1
ATOM 989 C CA . LEU A 1 125 ? 14.841 1.427 -14.919 1.00 90.12 125 LEU A CA 1
ATOM 990 C C . LEU A 1 125 ? 15.624 2.004 -13.733 1.00 90.12 125 LEU A C 1
ATOM 992 O O . LEU A 1 125 ? 16.854 2.066 -13.787 1.00 90.12 125 LEU A O 1
ATOM 996 N N . PRO A 1 126 ? 14.946 2.401 -12.646 1.00 85.06 126 PRO A N 1
ATOM 997 C CA . PRO A 1 126 ? 15.629 2.861 -11.449 1.00 85.06 126 PRO A CA 1
ATOM 998 C C . PRO A 1 126 ? 16.286 1.671 -10.733 1.00 85.06 126 PRO A C 1
ATOM 1000 O O . PRO A 1 126 ? 15.610 0.707 -10.378 1.00 85.06 126 PRO A O 1
ATOM 1003 N N . LEU A 1 127 ? 17.602 1.740 -10.518 1.00 75.44 127 LEU A N 1
ATOM 1004 C CA . LEU A 1 127 ? 18.381 0.662 -9.890 1.00 75.44 127 LEU A CA 1
ATOM 1005 C C . LEU A 1 127 ? 18.223 0.618 -8.358 1.00 75.44 127 LEU A C 1
ATOM 1007 O O . LEU A 1 127 ? 18.290 -0.456 -7.769 1.00 75.44 127 LEU A O 1
ATOM 1011 N N . ASP A 1 128 ? 17.933 1.763 -7.730 1.00 68.75 128 ASP A N 1
ATOM 1012 C CA . ASP A 1 128 ? 18.046 1.928 -6.267 1.00 68.75 128 ASP A CA 1
ATOM 1013 C C . ASP A 1 128 ? 16.705 2.132 -5.552 1.00 68.75 128 ASP A C 1
ATOM 1015 O O . ASP A 1 128 ? 16.634 2.333 -4.337 1.00 68.75 128 ASP A O 1
ATOM 1019 N N . SER A 1 129 ? 15.605 2.102 -6.296 1.00 61.97 129 SER A N 1
ATOM 1020 C CA . SER A 1 129 ? 14.278 2.234 -5.720 1.00 61.97 129 SER A CA 1
ATOM 1021 C C . SER A 1 129 ? 13.655 0.849 -5.656 1.00 61.97 129 SER A C 1
ATOM 1023 O O . SER A 1 129 ? 13.412 0.261 -6.704 1.00 61.97 129 SER A O 1
ATOM 1025 N N . TYR A 1 130 ? 13.383 0.342 -4.450 1.00 63.53 130 TYR A N 1
ATOM 1026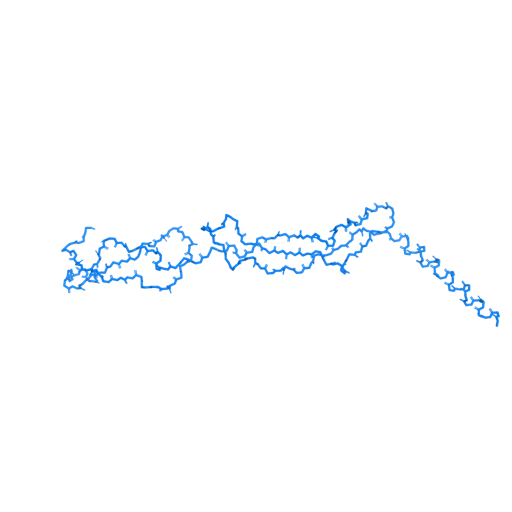 C CA . TYR A 1 130 ? 12.592 -0.869 -4.173 1.00 63.53 130 TYR A CA 1
ATOM 1027 C C . TYR A 1 130 ? 11.145 -0.736 -4.703 1.00 63.53 130 TYR A C 1
ATOM 1029 O O . TYR A 1 130 ? 10.171 -0.722 -3.950 1.00 63.53 130 TYR A O 1
ATOM 1037 N N . VAL A 1 131 ? 11.002 -0.536 -6.008 1.00 73.62 131 VAL A N 1
ATOM 1038 C CA . VAL A 1 131 ? 9.772 -0.266 -6.737 1.00 73.62 131 VAL A CA 1
ATOM 1039 C C . VAL A 1 131 ? 9.429 -1.525 -7.504 1.00 73.62 131 VAL A C 1
ATOM 1041 O O . VAL A 1 131 ? 10.239 -2.061 -8.255 1.00 73.62 131 VAL A O 1
ATOM 1044 N N . LEU A 1 132 ? 8.203 -1.993 -7.310 1.00 85.50 132 LEU A N 1
ATOM 1045 C CA . LEU A 1 132 ? 7.665 -3.077 -8.111 1.00 85.50 132 LEU A CA 1
ATOM 1046 C C . LEU A 1 132 ? 7.362 -2.545 -9.514 1.00 85.50 132 LEU A C 1
ATOM 1048 O O . LEU A 1 132 ? 6.738 -1.494 -9.666 1.00 85.50 132 LEU A O 1
ATOM 1052 N N . ILE A 1 133 ? 7.791 -3.277 -10.536 1.00 89.25 133 ILE A N 1
ATOM 1053 C CA . ILE A 1 133 ? 7.516 -2.953 -11.936 1.00 89.25 133 ILE A CA 1
ATOM 1054 C C . ILE A 1 133 ? 6.513 -3.975 -12.464 1.00 89.25 133 ILE A C 1
ATOM 1056 O O . ILE A 1 133 ? 6.719 -5.182 -12.342 1.00 89.25 133 ILE A O 1
ATOM 1060 N N . HIS A 1 134 ? 5.420 -3.490 -13.046 1.00 91.94 134 HIS A N 1
ATOM 1061 C CA . HIS A 1 134 ? 4.460 -4.330 -13.750 1.00 91.94 134 HIS A CA 1
ATOM 1062 C C . HIS A 1 134 ? 4.868 -4.453 -15.221 1.00 91.94 134 HIS A C 1
ATOM 1064 O O . HIS A 1 134 ? 5.024 -3.443 -15.904 1.00 91.94 134 HIS A O 1
ATOM 1070 N N . ILE A 1 135 ? 5.057 -5.681 -15.706 1.00 94.19 135 ILE A N 1
ATOM 1071 C CA . ILE A 1 135 ? 5.500 -5.944 -17.079 1.00 94.19 135 ILE A CA 1
ATOM 1072 C C . ILE A 1 135 ? 4.298 -5.875 -18.028 1.00 94.19 135 ILE A C 1
ATOM 1074 O O . ILE A 1 135 ? 3.584 -6.858 -18.206 1.00 94.19 135 ILE A O 1
ATOM 1078 N N . ASP A 1 136 ? 4.085 -4.707 -18.629 1.00 96.50 136 ASP A N 1
ATOM 1079 C CA . ASP A 1 136 ? 3.023 -4.423 -19.606 1.00 96.50 136 ASP A CA 1
ATOM 1080 C C . ASP A 1 136 ? 3.558 -4.113 -21.020 1.00 96.50 136 ASP A C 1
ATOM 1082 O O . ASP A 1 136 ? 2.784 -3.914 -21.954 1.00 96.50 136 ASP A O 1
ATOM 1086 N N . ALA A 1 137 ? 4.882 -4.063 -21.191 1.00 96.56 137 ALA A N 1
ATOM 1087 C CA . ALA A 1 137 ? 5.552 -3.746 -22.449 1.00 96.56 137 ALA A CA 1
ATOM 1088 C C . ALA A 1 137 ? 6.903 -4.471 -22.572 1.00 96.56 137 ALA A C 1
ATOM 1090 O O . ALA A 1 137 ? 7.379 -5.100 -21.629 1.00 96.56 137 ALA A O 1
ATOM 1091 N N . ASN A 1 138 ? 7.558 -4.354 -23.731 1.00 96.62 138 ASN A N 1
ATOM 1092 C CA . ASN A 1 138 ? 8.909 -4.884 -23.919 1.00 96.62 138 ASN A CA 1
ATOM 1093 C C . ASN A 1 138 ? 9.951 -4.032 -23.177 1.00 96.62 138 ASN A C 1
ATOM 1095 O O . ASN A 1 138 ? 9.908 -2.798 -23.225 1.00 96.62 138 ASN A O 1
ATOM 1099 N N . LEU A 1 139 ? 10.912 -4.702 -22.531 1.00 95.50 139 LEU A N 1
ATOM 1100 C CA . LEU A 1 139 ? 12.059 -4.070 -21.867 1.00 95.50 139 LEU A CA 1
ATOM 1101 C C . LEU A 1 139 ? 13.034 -3.447 -22.874 1.00 95.50 139 LEU A C 1
ATOM 1103 O O . LEU A 1 139 ? 13.646 -2.416 -22.591 1.00 95.50 139 LEU A O 1
ATOM 1107 N N . THR A 1 140 ? 13.169 -4.075 -24.040 1.00 96.00 140 THR A N 1
ATOM 1108 C CA . THR A 1 140 ? 14.049 -3.649 -25.124 1.00 96.00 140 THR A CA 1
ATOM 1109 C C . THR A 1 140 ? 13.268 -3.446 -26.413 1.00 96.00 140 THR A C 1
ATOM 1111 O O . THR A 1 140 ? 12.215 -4.048 -26.631 1.00 96.00 140 THR A O 1
ATOM 1114 N N . GLU A 1 141 ? 13.801 -2.606 -27.290 1.00 95.56 141 GLU A N 1
ATOM 1115 C CA . GLU A 1 141 ? 13.319 -2.481 -28.660 1.00 95.56 141 GLU A CA 1
ATOM 1116 C C . GLU A 1 141 ? 14.473 -2.229 -29.627 1.00 95.56 141 GLU A C 1
ATOM 1118 O O . GLU A 1 141 ? 15.557 -1.799 -29.227 1.00 95.56 141 GLU A O 1
ATOM 1123 N N . LYS A 1 142 ? 14.245 -2.518 -30.911 1.00 94.75 142 LYS A N 1
ATOM 1124 C CA . LYS A 1 142 ? 15.240 -2.280 -31.959 1.00 94.75 142 LYS A CA 1
ATOM 1125 C C . LYS A 1 142 ? 15.448 -0.784 -32.145 1.00 94.75 142 LYS A C 1
ATOM 1127 O O . LYS A 1 142 ? 14.480 -0.026 -32.183 1.00 94.75 142 LYS A O 1
ATOM 1132 N N . CYS A 1 143 ? 16.698 -0.372 -32.316 1.00 91.94 143 CYS A N 1
ATOM 1133 C CA . CYS A 1 143 ? 16.960 1.013 -32.676 1.00 91.94 143 CYS A CA 1
ATOM 1134 C C . CYS A 1 143 ? 16.640 1.281 -34.154 1.00 91.94 143 CYS A C 1
ATOM 1136 O O . CYS A 1 143 ? 16.831 0.386 -34.981 1.00 91.94 143 CYS A O 1
ATOM 1138 N N . PRO A 1 144 ? 16.189 2.504 -34.495 1.00 86.06 144 PRO A N 1
ATOM 1139 C CA . PRO A 1 144 ? 15.984 2.907 -35.885 1.00 86.06 144 PRO A CA 1
ATOM 1140 C C . PRO A 1 144 ? 17.285 2.925 -36.696 1.00 86.06 144 PRO A C 1
ATOM 1142 O O . PRO A 1 144 ? 17.293 2.488 -37.842 1.00 86.06 144 PRO A O 1
ATOM 1145 N N . ASP A 1 145 ? 18.377 3.399 -36.090 1.00 87.31 145 ASP A N 1
ATOM 1146 C CA . ASP A 1 145 ? 19.723 3.365 -36.661 1.00 87.31 145 ASP A CA 1
ATOM 1147 C C . ASP A 1 145 ? 20.710 2.865 -35.605 1.00 87.31 145 ASP A C 1
ATOM 1149 O O . ASP A 1 145 ? 20.608 3.204 -34.421 1.00 87.31 145 ASP A O 1
ATOM 1153 N N . CYS A 1 146 ? 21.640 2.022 -36.039 1.00 88.75 146 CYS A N 1
ATOM 1154 C CA . CYS A 1 146 ? 22.672 1.473 -35.179 1.00 88.75 146 CYS A CA 1
ATOM 1155 C C . CYS A 1 146 ? 23.926 2.337 -35.283 1.00 88.75 146 CYS A C 1
ATOM 1157 O O . CYS A 1 146 ? 24.424 2.529 -36.400 1.00 88.75 146 CYS A O 1
ATOM 1159 N N . PRO A 1 147 ? 24.459 2.820 -34.146 1.00 84.94 147 PRO A N 1
ATOM 1160 C CA . PRO A 1 147 ? 25.660 3.634 -34.156 1.00 84.94 147 PRO A CA 1
ATOM 1161 C C . PRO A 1 147 ? 26.842 2.812 -34.674 1.00 84.94 147 PRO A C 1
ATOM 1163 O O . PRO A 1 147 ? 26.893 1.594 -34.495 1.00 84.94 147 PRO A O 1
ATOM 1166 N N . ASP A 1 148 ? 27.796 3.483 -35.314 1.00 81.12 148 ASP A N 1
ATOM 1167 C CA . ASP A 1 148 ? 28.986 2.819 -35.857 1.00 81.12 148 ASP A CA 1
ATOM 1168 C C . ASP A 1 148 ? 29.945 2.367 -34.741 1.00 81.12 148 ASP A C 1
ATOM 1170 O O . ASP A 1 148 ? 30.693 1.405 -34.910 1.00 81.12 148 ASP A O 1
ATOM 1174 N N . PHE A 1 149 ? 29.877 3.011 -33.573 1.00 75.00 149 PHE A N 1
ATOM 1175 C CA . PHE A 1 149 ? 30.605 2.652 -32.359 1.00 75.00 149 PHE A CA 1
ATOM 1176 C C . PHE A 1 149 ? 29.775 2.984 -31.111 1.00 75.00 149 PHE A C 1
ATOM 1178 O O . PHE A 1 149 ? 28.973 3.918 -31.114 1.00 75.00 149 PHE A O 1
ATOM 1185 N N . ILE A 1 150 ? 29.968 2.215 -30.040 1.00 71.62 150 ILE A N 1
ATOM 1186 C CA . ILE A 1 150 ? 29.397 2.490 -28.715 1.00 71.62 150 ILE A CA 1
ATOM 1187 C C . ILE A 1 150 ? 30.530 3.070 -27.870 1.00 71.62 150 ILE A C 1
ATOM 1189 O O . ILE A 1 150 ? 31.590 2.451 -27.789 1.00 71.62 150 ILE A O 1
ATOM 1193 N N . ILE A 1 151 ? 30.316 4.264 -27.313 1.00 59.47 151 ILE A N 1
ATOM 1194 C CA . ILE A 1 151 ? 31.245 4.939 -26.392 1.00 59.47 151 ILE A CA 1
ATOM 1195 C C . ILE A 1 151 ? 30.965 4.461 -24.969 1.00 59.47 151 ILE A C 1
ATOM 1197 O O . ILE A 1 151 ? 29.766 4.428 -24.606 1.00 59.47 151 ILE A O 1
#

Radius of gyration: 35.53 Å; chains: 1; bounding box: 87×31×89 Å

Organism: Parascaris univalens (NCBI:txid6257)

Secondary structure (DSSP, 8-state):
-HHHHHHHHHHHHHHHHHHHHHHH--B--B--B------S-SSB-TTT-SS--EEEEEB-GGG-B--BSSSSPPPPTTGGG-EEEEE---SBPPEEGGGSPBPSS-EESSTTTGGGG-EEEEB---SSS---EE--S-SEEE-SS--SS--

pLDDT: mean 89.68, std 8.34, range [59.47, 97.94]

Sequence (151 aa):
MLILVALLIYFIVLTIKKNEAIGSAENPCIFRYGNWGECSGACWNISKQSEPPKMRRMVLRSSIIQARGSKYKPCPKDLANRFEEAPCNFFRCPIPLSSFAFYNTCFFNDANKGKAGGCYRIRQLPLDSYVLIHIDANLTEKCPDCPDFII

Foldseek 3Di:
DVVVVVVVVVVVVVVVVVCVVVLPDWDEWDWDWDDWDDWPDQADAVVVDVDATKIKIFIDPVRTDFTHDDPYDTDDPCNRVDMDMDGDRHHYDADEQVPFDWDPDWDAPDPVCQPNSFIKTFGDDDPPDPHHHDHPDDRIDGDPHGDNDDD